Protein AF-A0A0G1MR95-F1 (afdb_monomer_lite)

Secondary structure (DSSP, 8-state):
-----PPPTT--HHHHHHHHHHHHHHHTHHHHHHHHSS--PPPPHHHHHHHHHHHHHHHHHHHHHHHTT--HHHHHHHHHHHHTTSS--

Structure (mmCIF, N/CA/C/O backbone):
data_AF-A0A0G1MR95-F1
#
_entry.id   AF-A0A0G1MR95-F1
#
loop_
_atom_site.group_PDB
_atom_site.id
_atom_site.type_symbol
_atom_site.label_atom_id
_atom_site.label_alt_id
_atom_site.label_comp_id
_atom_site.label_asym_id
_atom_site.label_entity_id
_atom_site.label_seq_id
_atom_site.pdbx_PDB_ins_code
_atom_site.Cartn_x
_atom_site.Cartn_y
_atom_site.Cartn_z
_atom_site.occupancy
_atom_site.B_iso_or_equiv
_atom_site.auth_seq_id
_atom_site.auth_comp_id
_atom_site.auth_asym_id
_atom_site.auth_atom_id
_atom_site.pdbx_PDB_model_num
ATOM 1 N N . MET A 1 1 ? -13.258 -14.367 7.463 1.00 59.09 1 MET A N 1
ATOM 2 C CA . MET A 1 1 ? -12.878 -14.212 8.883 1.00 59.09 1 MET A CA 1
ATOM 3 C C . MET A 1 1 ? -13.867 -13.255 9.525 1.00 59.09 1 MET A C 1
ATOM 5 O O . MET A 1 1 ? -13.937 -12.111 9.092 1.00 59.09 1 MET A O 1
ATOM 9 N N . ALA A 1 2 ? -14.692 -13.725 10.459 1.00 73.62 2 ALA A N 1
ATOM 10 C CA . ALA A 1 2 ? -15.659 -12.867 11.138 1.00 73.62 2 ALA A CA 1
ATOM 11 C C . ALA A 1 2 ? -14.953 -12.110 12.273 1.00 73.62 2 ALA A C 1
ATOM 13 O O . ALA A 1 2 ? -14.336 -12.723 13.142 1.00 73.62 2 ALA A O 1
ATOM 14 N N . VAL A 1 3 ? -14.995 -10.777 12.248 1.00 85.00 3 VAL A N 1
ATOM 15 C CA . VAL A 1 3 ? -14.447 -9.945 13.327 1.00 85.00 3 VAL A CA 1
ATOM 16 C C . VAL A 1 3 ? -15.562 -9.682 14.326 1.00 85.00 3 VAL A C 1
ATOM 18 O O . VAL A 1 3 ? -16.418 -8.837 14.093 1.00 85.00 3 VAL A O 1
ATOM 21 N N . THR A 1 4 ? -15.553 -10.402 15.442 1.00 87.75 4 THR A N 1
ATOM 22 C CA . THR A 1 4 ? -16.522 -10.214 16.526 1.00 87.75 4 THR A CA 1
ATOM 23 C C . THR A 1 4 ? -15.921 -9.358 17.635 1.00 87.75 4 THR A C 1
ATOM 25 O O . THR A 1 4 ? -14.840 -9.665 18.146 1.00 87.75 4 THR A O 1
ATOM 28 N N . VAL A 1 5 ? -16.619 -8.292 18.034 1.00 90.50 5 VAL A N 1
ATOM 29 C CA . VAL A 1 5 ? -16.224 -7.428 19.156 1.00 90.50 5 VAL A CA 1
ATOM 30 C C . VAL A 1 5 ? -17.433 -7.231 20.060 1.00 90.50 5 VAL A C 1
ATOM 32 O O . VAL A 1 5 ? -18.451 -6.710 19.618 1.00 90.50 5 VAL A O 1
ATOM 35 N N . LYS A 1 6 ? -17.320 -7.659 21.321 1.00 92.38 6 LYS A N 1
ATOM 36 C CA . LYS A 1 6 ? -18.341 -7.450 22.354 1.00 92.38 6 LYS A CA 1
ATOM 37 C C . LYS A 1 6 ? -17.944 -6.285 23.265 1.00 92.38 6 LYS A C 1
ATOM 39 O O . LYS A 1 6 ? -16.747 -6.019 23.455 1.00 92.38 6 LYS A O 1
ATOM 44 N N . ARG A 1 7 ? -18.947 -5.567 23.771 1.00 92.50 7 ARG A N 1
ATOM 45 C CA . ARG A 1 7 ? -18.767 -4.515 24.778 1.00 92.50 7 ARG A CA 1
ATOM 46 C C . ARG A 1 7 ? -18.418 -5.169 26.112 1.00 92.50 7 ARG A C 1
ATOM 48 O O . ARG A 1 7 ? -18.928 -6.247 26.402 1.00 92.50 7 ARG A O 1
ATOM 55 N N . LYS A 1 8 ? -17.503 -4.558 26.863 1.00 92.81 8 LYS A N 1
ATOM 56 C CA . LYS A 1 8 ? -17.171 -4.997 28.223 1.00 92.81 8 LYS A CA 1
ATOM 57 C C . LYS A 1 8 ? -18.094 -4.312 29.231 1.00 92.81 8 LYS A C 1
ATOM 59 O O . LYS A 1 8 ? -18.556 -3.199 28.973 1.00 92.81 8 LYS A O 1
ATOM 64 N N . ASP A 1 9 ? -18.309 -4.945 30.375 1.00 89.81 9 ASP A N 1
ATOM 65 C CA . ASP A 1 9 ? -19.104 -4.353 31.451 1.00 89.81 9 ASP A CA 1
ATOM 66 C C . ASP A 1 9 ? -18.427 -3.086 31.990 1.00 89.81 9 ASP A C 1
ATOM 68 O O . ASP A 1 9 ? -17.203 -3.023 32.112 1.00 89.81 9 ASP A O 1
ATOM 72 N N . GLY A 1 10 ? -19.220 -2.036 32.222 1.00 90.75 10 GLY A N 1
ATOM 73 C CA . GLY A 1 10 ? -18.730 -0.720 32.658 1.00 90.75 10 GLY A CA 1
ATOM 74 C C . GLY A 1 10 ? -17.965 0.084 31.596 1.00 90.75 10 GLY A C 1
ATOM 75 O O . GLY A 1 10 ? -17.484 1.179 31.877 1.00 90.75 10 GLY A O 1
ATOM 76 N N . GLU A 1 11 ? -17.844 -0.413 30.362 1.00 92.25 11 GLU A N 1
ATOM 77 C CA . GLU A 1 11 ? -17.117 0.298 29.315 1.00 92.25 11 GLU A CA 1
ATOM 78 C C . GLU A 1 11 ? -17.924 1.472 28.748 1.00 92.25 11 GLU A C 1
ATOM 80 O O . GLU A 1 11 ? -19.062 1.292 28.309 1.00 92.25 11 GLU A O 1
ATOM 85 N N . ASN A 1 12 ? -17.303 2.652 28.651 1.00 94.31 12 ASN A N 1
ATOM 86 C CA . ASN A 1 12 ? -17.868 3.786 27.922 1.00 94.31 12 ASN A CA 1
ATOM 87 C C . ASN A 1 12 ? -18.053 3.457 26.426 1.00 94.31 12 ASN A C 1
ATOM 89 O O . ASN A 1 12 ? -17.157 2.923 25.768 1.00 94.31 12 ASN A O 1
ATOM 93 N N . THR A 1 13 ? -19.196 3.838 25.857 1.00 93.69 13 THR A N 1
ATOM 94 C CA . THR A 1 13 ? -19.564 3.576 24.458 1.00 93.69 13 THR A CA 1
ATOM 95 C C . THR A 1 13 ? -18.499 4.066 23.471 1.00 93.69 13 THR A C 1
ATOM 97 O O . THR A 1 13 ? -18.163 3.356 22.523 1.00 93.69 13 THR A O 1
ATOM 100 N N . SER A 1 14 ? -17.899 5.235 23.714 1.00 94.69 14 SER A N 1
ATOM 101 C CA . SER A 1 14 ? -16.848 5.790 22.849 1.00 94.69 14 SER A CA 1
ATOM 102 C C . SER A 1 14 ? -15.586 4.919 22.821 1.00 94.69 14 SER A C 1
ATOM 104 O O . SER A 1 14 ? -15.022 4.664 21.755 1.00 94.69 14 SER A O 1
ATOM 106 N N . SER A 1 15 ? -15.171 4.392 23.977 1.00 93.75 15 SER A N 1
ATOM 107 C CA . SER A 1 15 ? -14.022 3.483 24.096 1.00 93.75 15 SER A CA 1
ATOM 108 C C . SER A 1 15 ? -14.277 2.155 23.376 1.00 93.75 15 SER A C 1
ATOM 110 O O . SER A 1 15 ? -13.393 1.639 22.679 1.00 93.75 15 SER A O 1
ATOM 112 N N . PHE A 1 16 ? -15.512 1.650 23.459 1.00 95.75 16 PHE A N 1
ATOM 113 C CA . PHE A 1 16 ? -15.935 0.454 22.737 1.00 95.75 16 PHE A CA 1
ATOM 114 C C . PHE A 1 16 ? -15.846 0.649 21.217 1.00 95.75 16 PHE A C 1
ATOM 116 O O . PHE A 1 16 ? -15.232 -0.172 20.526 1.00 95.75 16 PHE A O 1
ATOM 123 N N . LEU A 1 17 ? -16.396 1.756 20.699 1.00 95.12 17 LEU A N 1
ATOM 124 C CA . LEU A 1 17 ? -16.369 2.091 19.270 1.00 95.12 17 LEU A CA 1
ATOM 125 C C . LEU A 1 17 ? -14.940 2.222 18.737 1.00 95.12 17 LEU A C 1
ATOM 127 O O . LEU A 1 17 ? -14.630 1.696 17.663 1.00 95.12 17 LEU A O 1
ATOM 131 N N . TYR A 1 18 ? -14.045 2.855 19.498 1.00 95.00 18 TYR A N 1
ATOM 132 C CA . TYR A 1 18 ? -12.634 2.952 19.133 1.00 95.00 18 TYR A CA 1
ATOM 133 C C . TYR A 1 18 ? -11.985 1.568 18.996 1.00 95.00 18 TYR A C 1
ATOM 135 O O . TYR A 1 18 ? -11.375 1.261 17.965 1.00 95.00 18 TYR A O 1
ATOM 143 N N . ARG A 1 19 ? 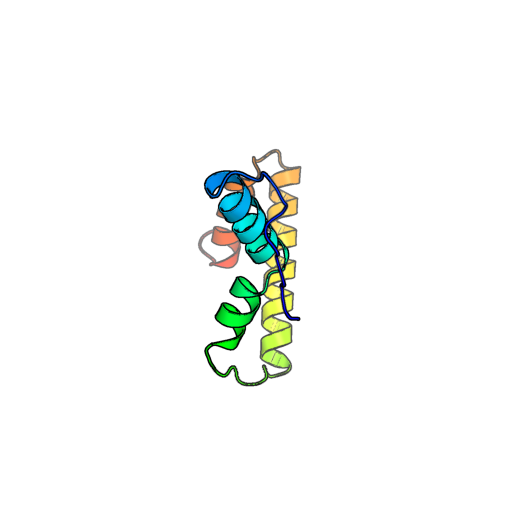-12.162 0.684 19.990 1.00 94.44 19 ARG A N 1
ATOM 144 C CA . ARG A 1 19 ? -11.605 -0.678 19.939 1.00 94.44 19 ARG A CA 1
ATOM 145 C C . ARG A 1 19 ? -12.180 -1.478 18.775 1.00 94.44 19 ARG A C 1
ATOM 147 O O . ARG A 1 19 ? -11.422 -2.160 18.081 1.00 94.44 19 ARG A O 1
ATOM 154 N N . ALA A 1 20 ? -13.493 -1.410 18.566 1.00 93.88 20 ALA A N 1
ATOM 155 C CA . ALA A 1 20 ? -14.158 -2.098 17.467 1.00 93.88 20 ALA A CA 1
ATOM 156 C C . ALA A 1 20 ? -13.578 -1.650 16.119 1.00 93.88 20 ALA A C 1
ATOM 158 O O . ALA A 1 20 ? -13.122 -2.483 15.334 1.00 93.88 20 ALA A O 1
ATOM 159 N N . THR A 1 21 ? -13.468 -0.338 15.910 1.00 94.25 21 THR A N 1
ATOM 160 C CA . THR A 1 21 ? -12.893 0.257 14.698 1.00 94.25 21 THR A CA 1
ATOM 161 C C . THR A 1 21 ? -11.448 -0.185 14.490 1.00 94.25 21 THR A C 1
ATOM 163 O O . THR A 1 21 ? -11.091 -0.658 13.409 1.00 94.25 21 THR A O 1
ATOM 166 N N . LYS A 1 22 ? -10.613 -0.125 15.535 1.00 94.38 22 LYS A N 1
ATOM 167 C CA . LYS A 1 22 ? -9.209 -0.540 15.446 1.00 94.38 22 LYS A CA 1
ATOM 168 C C . LYS A 1 22 ? -9.072 -2.022 15.106 1.00 94.38 22 LYS A C 1
ATOM 170 O O . LYS A 1 22 ? -8.207 -2.393 14.311 1.00 94.38 22 LYS A O 1
ATOM 175 N N . ARG A 1 23 ? -9.930 -2.877 15.668 1.00 93.69 23 ARG A N 1
ATOM 176 C CA . ARG A 1 23 ? -9.925 -4.319 15.393 1.00 93.69 23 ARG A CA 1
ATOM 177 C C . ARG A 1 23 ? -10.382 -4.628 13.968 1.00 93.69 23 ARG A C 1
ATOM 179 O O . ARG A 1 23 ? -9.748 -5.449 13.310 1.00 93.69 23 ARG A O 1
ATOM 186 N N . ILE A 1 24 ? -11.395 -3.923 13.460 1.00 92.44 24 ILE A N 1
ATOM 187 C CA . ILE A 1 24 ? -11.831 -4.014 12.058 1.00 92.44 24 ILE A CA 1
ATOM 188 C C . ILE A 1 24 ? -10.702 -3.577 11.116 1.00 92.44 24 ILE A C 1
ATOM 190 O O . ILE A 1 24 ? -10.383 -4.298 10.174 1.00 92.44 24 ILE A O 1
ATOM 194 N N . GLN A 1 25 ? -10.035 -2.456 11.390 1.00 92.19 25 GLN A N 1
ATOM 195 C CA . GLN A 1 25 ? -8.910 -1.984 10.576 1.00 92.19 25 GLN A CA 1
ATOM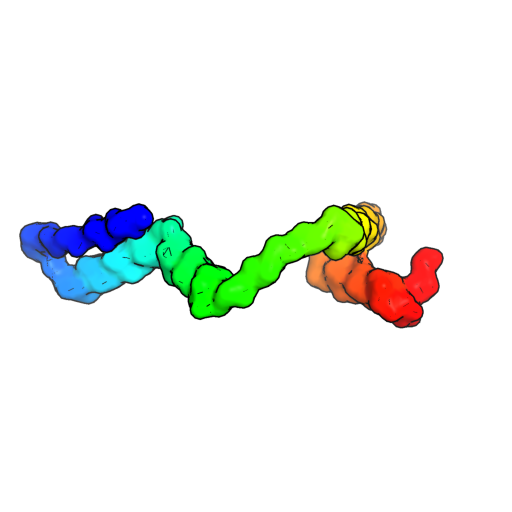 196 C C . GLN A 1 25 ? -7.746 -2.983 10.574 1.00 92.19 25 GLN A C 1
ATOM 198 O O . GLN A 1 25 ? -7.260 -3.357 9.508 1.00 92.19 25 GLN A O 1
ATOM 203 N N . LYS A 1 26 ? -7.342 -3.474 11.754 1.00 92.44 26 LYS A N 1
ATOM 204 C CA . LYS A 1 26 ? -6.237 -4.436 11.892 1.00 92.44 26 LYS A CA 1
ATOM 205 C C . LYS A 1 26 ? -6.547 -5.786 11.241 1.00 92.44 26 LYS A C 1
ATOM 207 O O . LYS A 1 26 ? -5.634 -6.446 10.764 1.00 92.44 26 LYS A O 1
ATOM 212 N N . SER A 1 27 ? -7.819 -6.184 11.190 1.00 93.25 27 SER A N 1
ATOM 213 C CA . SER A 1 27 ? -8.236 -7.428 10.532 1.00 93.25 27 SER A CA 1
ATOM 214 C C . SER A 1 27 ? -8.043 -7.427 9.013 1.00 93.25 27 SER A C 1
ATOM 216 O O . SER A 1 27 ? -8.058 -8.488 8.400 1.00 93.25 27 SER A O 1
ATOM 218 N N . GLY A 1 28 ? -7.925 -6.250 8.386 1.00 92.56 28 GLY A N 1
ATOM 219 C CA . GLY A 1 28 ? -7.797 -6.128 6.934 1.00 92.56 28 GLY A CA 1
ATOM 220 C C . GLY A 1 28 ? -9.062 -6.472 6.137 1.00 92.56 28 GLY A C 1
ATOM 221 O O . GLY A 1 28 ? -9.034 -6.364 4.911 1.00 92.56 28 GLY A O 1
ATOM 222 N N . VAL A 1 29 ? -10.184 -6.815 6.790 1.00 93.06 29 VAL A N 1
ATOM 223 C CA . VAL A 1 29 ? -11.448 -7.187 6.122 1.00 93.06 29 VAL A CA 1
ATOM 224 C C . VAL A 1 29 ? -11.903 -6.106 5.142 1.00 93.06 29 VAL A C 1
ATOM 226 O O . VAL A 1 29 ? -12.271 -6.416 4.015 1.00 93.06 29 VAL A O 1
ATOM 229 N N . LEU A 1 30 ? -11.788 -4.826 5.508 1.00 91.12 30 LEU A N 1
ATOM 230 C CA . LEU A 1 30 ? -12.148 -3.720 4.614 1.00 91.12 30 LEU A CA 1
ATOM 231 C C . LEU A 1 30 ? -11.285 -3.681 3.343 1.00 91.12 30 LEU A C 1
ATOM 233 O O . LEU A 1 30 ? -11.804 -3.434 2.255 1.00 91.12 30 LEU A O 1
ATOM 237 N N . LEU A 1 31 ? -9.978 -3.943 3.455 1.00 92.94 31 LEU A N 1
ATOM 238 C CA . LEU A 1 31 ? -9.069 -3.977 2.305 1.00 92.94 31 LEU A CA 1
ATOM 239 C C . LEU A 1 31 ? -9.368 -5.175 1.403 1.00 92.94 31 LEU A C 1
ATOM 241 O O . LEU A 1 31 ? -9.393 -5.028 0.181 1.00 92.94 31 LEU A O 1
ATOM 245 N N . GLN A 1 32 ? -9.645 -6.338 1.994 1.00 92.25 32 GLN A N 1
ATOM 246 C CA . GLN A 1 32 ? -10.033 -7.537 1.258 1.00 92.25 32 GLN A CA 1
ATOM 247 C C . GLN A 1 32 ? -11.352 -7.324 0.508 1.00 92.25 32 GLN A C 1
ATOM 249 O O . GLN A 1 32 ? -11.405 -7.553 -0.700 1.00 92.25 32 GLN A O 1
ATOM 254 N N . SER A 1 33 ? -12.384 -6.808 1.179 1.00 92.69 33 SER A N 1
ATOM 255 C CA . SER A 1 33 ? -13.677 -6.504 0.559 1.00 92.69 33 SER A CA 1
ATOM 256 C C . SER A 1 33 ? -13.543 -5.471 -0.558 1.00 92.69 33 SER A C 1
ATOM 258 O O . SER A 1 33 ? -14.126 -5.639 -1.625 1.00 92.69 33 SER A O 1
ATOM 260 N N . ARG A 1 34 ? -12.721 -4.426 -0.379 1.00 92.94 34 ARG A N 1
ATOM 261 C CA . ARG A 1 34 ? -12.434 -3.453 -1.449 1.00 92.94 34 ARG A CA 1
ATOM 262 C C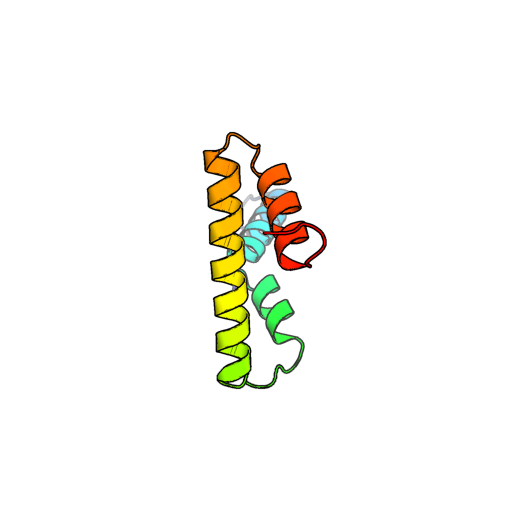 . ARG A 1 34 ? -11.701 -4.088 -2.630 1.00 92.94 34 ARG A C 1
ATOM 264 O O . ARG A 1 34 ? -12.028 -3.779 -3.771 1.00 92.94 34 ARG A O 1
ATOM 271 N N . ARG A 1 35 ? -10.730 -4.972 -2.379 1.00 91.25 35 ARG A N 1
ATOM 272 C CA . ARG A 1 35 ? -9.967 -5.673 -3.424 1.00 91.25 35 ARG A CA 1
ATOM 273 C C . ARG A 1 35 ? -10.844 -6.625 -4.240 1.00 91.25 35 ARG A C 1
ATOM 275 O O . ARG A 1 35 ? -10.629 -6.717 -5.448 1.00 91.25 35 ARG A O 1
ATOM 282 N N . ASN A 1 36 ? -11.787 -7.292 -3.578 1.00 92.56 36 ASN A N 1
ATOM 283 C CA . ASN A 1 36 ? -12.655 -8.325 -4.146 1.00 92.56 36 ASN A CA 1
ATOM 284 C C . ASN A 1 36 ? -14.016 -7.790 -4.621 1.00 92.56 36 ASN A C 1
ATOM 286 O O . ASN A 1 36 ? -14.814 -8.567 -5.129 1.00 92.56 36 ASN A O 1
ATOM 290 N N . ARG A 1 37 ? -14.283 -6.483 -4.474 1.00 93.69 37 ARG A N 1
ATOM 291 C CA . ARG A 1 37 ? -15.544 -5.843 -4.889 1.00 93.69 37 ARG A CA 1
ATOM 292 C C . ARG A 1 37 ? -15.891 -6.110 -6.356 1.00 93.69 37 ARG A C 1
ATOM 294 O O . ARG A 1 37 ? -17.062 -6.223 -6.689 1.00 93.69 37 ARG A O 1
ATOM 301 N N . PHE A 1 38 ? -14.876 -6.178 -7.213 1.00 95.19 38 PHE A N 1
ATOM 302 C CA . PHE A 1 38 ? -15.034 -6.402 -8.644 1.00 95.19 38 PHE A CA 1
ATOM 303 C C . PHE A 1 38 ? -14.299 -7.667 -9.067 1.00 95.19 38 PHE A C 1
ATOM 305 O O . PHE A 1 38 ? -13.197 -7.944 -8.579 1.00 95.19 38 PHE A O 1
ATOM 312 N N . TYR A 1 39 ? -14.891 -8.395 -10.014 1.00 93.44 39 TYR A N 1
ATOM 313 C CA . TYR A 1 39 ? -14.236 -9.529 -10.648 1.00 93.44 39 TYR A CA 1
ATOM 314 C C . TYR A 1 39 ? -12.940 -9.077 -11.331 1.00 93.44 39 TYR A C 1
ATOM 316 O O . TYR A 1 39 ? -12.904 -8.078 -12.050 1.00 93.44 39 TYR A O 1
ATOM 324 N N . LYS A 1 40 ? -11.858 -9.822 -11.097 1.00 89.62 40 LYS A N 1
ATOM 325 C CA . LYS A 1 40 ? -10.576 -9.633 -11.774 1.00 89.62 40 LYS A CA 1
ATOM 326 C C . LYS A 1 40 ? -10.242 -10.911 -12.517 1.00 89.62 40 LYS A C 1
ATOM 328 O O . LYS A 1 40 ? -10.088 -11.960 -11.899 1.00 89.62 40 LYS A O 1
ATOM 333 N N . THR A 1 41 ? -10.083 -10.802 -13.831 1.00 88.75 41 THR A N 1
ATOM 334 C CA . THR A 1 41 ? -9.615 -11.907 -14.669 1.00 88.75 41 THR A CA 1
ATOM 335 C C . THR A 1 41 ? -8.239 -12.378 -14.210 1.00 88.75 41 THR A C 1
ATOM 337 O O . THR A 1 41 ? -7.379 -11.557 -13.864 1.00 88.75 41 THR A O 1
ATOM 340 N N . VAL A 1 42 ? -7.994 -13.686 -14.269 1.00 89.25 42 VAL A N 1
ATOM 341 C CA . VAL A 1 42 ? -6.670 -14.253 -13.998 1.00 89.25 42 VAL A CA 1
ATOM 342 C C . VAL A 1 42 ? -5.650 -13.652 -14.972 1.00 89.25 42 VAL A C 1
ATOM 344 O O . VAL A 1 42 ? -5.817 -13.698 -16.187 1.00 89.25 42 VAL A O 1
ATOM 347 N N . LEU A 1 43 ? -4.575 -13.065 -14.435 1.00 90.94 43 LEU A N 1
ATOM 348 C CA . LEU A 1 43 ? -3.500 -12.489 -15.246 1.00 90.94 43 LEU A CA 1
ATOM 349 C C . LEU A 1 43 ? -2.784 -13.588 -16.038 1.00 90.94 43 LEU A C 1
ATOM 351 O O . LEU A 1 43 ? -2.408 -14.615 -15.461 1.00 90.94 43 LEU A O 1
ATOM 355 N N . THR A 1 44 ? -2.517 -13.334 -17.319 1.00 94.12 44 THR A N 1
ATOM 356 C CA . THR A 1 44 ? -1.685 -14.202 -18.166 1.00 94.12 44 THR A CA 1
ATOM 357 C C . THR A 1 44 ? -0.236 -14.240 -17.667 1.00 94.12 44 THR A C 1
ATOM 359 O O . THR A 1 44 ? 0.224 -13.309 -16.997 1.00 94.12 44 THR A O 1
ATOM 362 N N . LYS A 1 45 ? 0.510 -15.303 -18.006 1.00 94.00 45 LYS A N 1
ATOM 363 C CA . LYS A 1 45 ? 1.927 -15.472 -17.620 1.00 94.00 45 LYS A CA 1
ATOM 364 C C . LYS A 1 45 ? 2.766 -14.240 -17.984 1.00 94.00 45 LYS A C 1
ATOM 366 O O . LYS A 1 45 ? 3.480 -13.719 -17.130 1.00 94.00 45 LYS A O 1
ATOM 371 N N . ASN A 1 46 ? 2.587 -13.721 -19.199 1.00 94.44 46 ASN A N 1
ATOM 372 C CA . ASN A 1 46 ? 3.309 -12.545 -19.687 1.00 94.44 46 ASN A CA 1
ATOM 373 C C . ASN A 1 46 ? 3.001 -11.297 -18.855 1.00 94.44 46 ASN A C 1
ATOM 375 O O . ASN A 1 46 ? 3.929 -10.632 -18.415 1.00 94.44 46 ASN A O 1
ATOM 379 N N . LYS A 1 47 ? 1.725 -11.018 -18.545 1.00 93.44 47 LYS A N 1
ATOM 380 C CA . LYS A 1 47 ? 1.356 -9.852 -17.720 1.00 93.44 47 LYS A CA 1
ATOM 381 C C . LYS A 1 47 ? 1.938 -9.926 -16.304 1.00 93.44 47 LYS A C 1
ATOM 383 O O . LYS A 1 47 ? 2.323 -8.904 -15.736 1.00 93.44 47 LYS A O 1
ATOM 388 N N . ARG A 1 48 ? 2.016 -11.127 -15.717 1.00 93.00 48 ARG A N 1
ATOM 389 C CA . ARG A 1 48 ? 2.679 -11.326 -14.414 1.00 93.00 48 ARG A CA 1
ATOM 390 C C . ARG A 1 48 ? 4.175 -11.042 -14.517 1.00 93.00 48 ARG A C 1
ATOM 392 O O . ARG A 1 48 ? 4.709 -10.314 -13.685 1.00 93.00 48 ARG A O 1
ATOM 399 N N . TRP A 1 49 ? 4.821 -11.573 -15.554 1.00 94.88 49 TRP A N 1
ATOM 400 C CA . TRP A 1 49 ? 6.250 -11.397 -15.796 1.00 94.88 49 TRP A CA 1
ATOM 401 C C . TRP A 1 49 ? 6.623 -9.930 -16.036 1.00 94.88 49 TRP A C 1
ATOM 403 O O . TRP A 1 49 ? 7.513 -9.419 -15.363 1.00 94.88 49 TRP A O 1
ATOM 413 N N . THR A 1 50 ? 5.896 -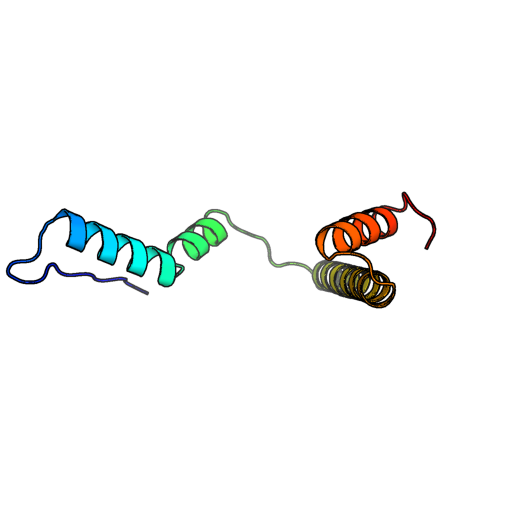9.210 -16.896 1.00 95.19 50 THR A N 1
ATOM 414 C CA . THR A 1 50 ? 6.148 -7.782 -17.164 1.00 95.19 50 THR A CA 1
ATOM 415 C C . THR A 1 50 ? 5.996 -6.933 -15.905 1.00 95.19 50 THR A C 1
ATOM 417 O O . THR A 1 50 ? 6.812 -6.052 -15.648 1.00 95.19 50 THR A O 1
ATOM 420 N N . THR A 1 51 ? 4.985 -7.227 -15.080 1.00 93.75 51 THR A N 1
ATOM 421 C CA . THR A 1 51 ? 4.763 -6.524 -13.808 1.00 93.75 51 THR A CA 1
ATOM 422 C C . THR A 1 51 ? 5.910 -6.776 -12.828 1.00 93.75 51 THR A C 1
ATOM 424 O O . THR A 1 51 ? 6.395 -5.843 -12.187 1.00 93.75 51 THR A O 1
ATOM 427 N N . ALA A 1 52 ? 6.375 -8.026 -12.727 1.00 95.00 52 ALA A N 1
ATOM 428 C CA . ALA A 1 52 ? 7.505 -8.392 -11.879 1.00 95.00 52 ALA A CA 1
ATOM 429 C C . ALA A 1 52 ? 8.806 -7.719 -12.345 1.00 95.00 52 ALA A C 1
ATOM 431 O O . ALA A 1 52 ? 9.510 -7.126 -11.531 1.00 95.00 52 ALA A O 1
ATOM 432 N N . MET A 1 53 ? 9.083 -7.736 -13.652 1.00 95.31 53 MET A N 1
ATOM 433 C CA . MET A 1 53 ? 10.257 -7.085 -14.242 1.00 95.31 53 MET A CA 1
ATOM 434 C C . MET A 1 53 ? 10.251 -5.575 -14.022 1.00 95.31 53 MET A C 1
ATOM 436 O O . MET A 1 53 ? 11.266 -5.011 -13.619 1.00 95.31 53 MET A O 1
ATOM 440 N N . HIS A 1 54 ? 9.099 -4.925 -14.195 1.00 92.88 54 HIS A N 1
ATOM 441 C CA . HIS A 1 54 ? 8.945 -3.504 -13.901 1.00 92.88 54 HIS A CA 1
ATOM 442 C C . HIS A 1 54 ? 9.241 -3.196 -12.426 1.00 92.88 54 HIS A C 1
ATOM 444 O O . HIS A 1 54 ? 9.998 -2.275 -12.128 1.00 92.88 54 HIS A O 1
ATOM 450 N N . ARG A 1 55 ? 8.697 -3.990 -11.492 1.00 94.50 55 ARG A N 1
ATOM 451 C CA . ARG A 1 55 ? 8.948 -3.821 -10.052 1.00 94.50 55 ARG A CA 1
ATOM 452 C C . ARG A 1 55 ? 10.432 -3.966 -9.712 1.00 94.50 55 ARG A C 1
ATOM 454 O O . ARG A 1 55 ? 10.974 -3.092 -9.044 1.00 94.50 55 ARG A O 1
ATOM 461 N N . MET A 1 56 ? 11.085 -5.020 -10.202 1.00 95.88 56 MET A N 1
ATOM 462 C CA . MET A 1 56 ? 12.516 -5.248 -9.968 1.00 95.88 56 MET A CA 1
ATOM 463 C C . MET A 1 56 ? 13.380 -4.142 -10.585 1.00 95.88 56 MET A C 1
ATOM 465 O O . MET A 1 56 ? 14.337 -3.678 -9.969 1.00 95.88 56 MET A O 1
ATOM 469 N N . GLY A 1 57 ? 13.023 -3.680 -11.787 1.00 94.25 57 GLY A N 1
ATOM 470 C CA . GLY A 1 57 ? 13.689 -2.561 -12.445 1.00 94.25 57 GLY A CA 1
ATOM 471 C C . GLY A 1 57 ? 13.596 -1.275 -11.625 1.00 94.25 57 GLY A C 1
ATOM 472 O O . GLY A 1 57 ? 14.615 -0.627 -11.396 1.00 94.25 57 GLY A O 1
ATOM 473 N N . MET A 1 58 ? 12.400 -0.939 -11.135 1.00 94.00 58 MET A N 1
ATOM 474 C CA . MET A 1 58 ? 12.182 0.225 -10.274 1.00 94.00 58 MET A CA 1
ATOM 475 C C . MET A 1 58 ? 12.969 0.138 -8.968 1.00 94.00 58 MET A C 1
ATOM 477 O O . MET A 1 58 ? 13.635 1.100 -8.596 1.00 94.00 58 MET A O 1
ATOM 481 N N . GLU A 1 59 ? 12.922 -1.006 -8.289 1.00 95.25 59 GLU A N 1
ATOM 482 C CA . GLU A 1 59 ? 13.637 -1.226 -7.031 1.00 95.25 59 GLU A CA 1
ATOM 483 C C . GLU A 1 59 ? 15.146 -1.042 -7.209 1.00 95.25 59 GLU A C 1
ATOM 485 O O . GLU A 1 59 ? 15.782 -0.330 -6.434 1.00 95.25 59 GLU A O 1
ATOM 490 N N . ARG A 1 60 ? 15.709 -1.567 -8.305 1.00 95.75 60 ARG A N 1
ATOM 491 C CA . ARG A 1 60 ? 17.120 -1.369 -8.650 1.00 95.75 60 ARG A CA 1
ATOM 492 C C . ARG A 1 60 ? 17.481 0.107 -8.838 1.00 95.75 60 ARG A C 1
ATOM 494 O O . ARG A 1 60 ? 18.557 0.517 -8.411 1.00 95.75 60 ARG A O 1
ATOM 501 N N . GLN A 1 61 ? 16.614 0.901 -9.471 1.00 94.31 61 GLN A N 1
ATOM 502 C CA . GLN A 1 61 ? 16.861 2.338 -9.651 1.00 94.31 61 GLN A CA 1
ATOM 503 C C . GLN A 1 61 ? 16.749 3.108 -8.334 1.00 94.31 61 GLN A C 1
ATOM 505 O O . GLN A 1 61 ? 17.613 3.928 -8.044 1.00 94.31 61 GLN A O 1
ATOM 510 N N . ILE A 1 62 ? 15.742 2.809 -7.508 1.00 95.50 62 ILE A N 1
ATOM 511 C CA . ILE A 1 62 ? 15.588 3.425 -6.182 1.00 95.50 62 ILE A CA 1
ATOM 512 C C . ILE A 1 62 ? 16.843 3.166 -5.344 1.00 95.50 62 ILE A C 1
ATOM 514 O O . ILE A 1 62 ? 17.429 4.102 -4.812 1.00 95.50 62 ILE A O 1
ATOM 518 N N . GLN A 1 63 ? 17.313 1.916 -5.301 1.00 96.25 63 GLN A N 1
ATOM 519 C CA . GLN A 1 63 ? 18.524 1.550 -4.566 1.00 96.25 63 GLN A CA 1
ATOM 520 C C . GLN A 1 63 ? 19.781 2.244 -5.108 1.00 96.25 63 GLN A C 1
ATOM 522 O O . GLN A 1 63 ? 20.663 2.599 -4.331 1.00 96.25 63 GLN A O 1
ATOM 527 N N . LYS A 1 64 ? 19.875 2.479 -6.425 1.00 95.12 64 LYS A N 1
ATOM 528 C CA . LYS A 1 64 ? 20.974 3.259 -7.019 1.00 95.12 64 LYS A CA 1
ATOM 529 C C . LYS A 1 64 ? 20.986 4.693 -6.477 1.00 95.12 64 LYS A C 1
ATOM 531 O O . LYS A 1 64 ? 22.040 5.153 -6.063 1.00 95.12 64 LYS A O 1
ATOM 536 N N . PHE A 1 65 ? 19.844 5.379 -6.449 1.00 94.50 65 PHE A N 1
ATOM 537 C CA . PHE A 1 65 ? 19.765 6.761 -5.957 1.00 94.50 65 PHE A CA 1
ATOM 538 C C . PHE A 1 65 ? 19.967 6.874 -4.447 1.00 94.50 65 PHE A C 1
ATOM 540 O O . PHE A 1 65 ? 20.704 7.750 -4.006 1.00 94.50 65 PHE A O 1
ATOM 547 N N . LEU A 1 66 ? 19.427 5.935 -3.670 1.00 96.19 66 LEU A N 1
ATOM 548 C CA . LEU A 1 66 ? 19.699 5.866 -2.234 1.00 96.19 66 LEU A CA 1
ATOM 549 C C . LEU A 1 66 ? 21.202 5.712 -1.957 1.00 96.19 66 LEU A C 1
ATOM 551 O O . LEU A 1 66 ? 21.747 6.410 -1.109 1.00 96.19 66 LEU A O 1
ATOM 555 N N . LYS A 1 67 ? 21.900 4.857 -2.720 1.00 96.19 67 LYS A N 1
ATOM 556 C CA . LYS A 1 67 ? 23.364 4.708 -2.628 1.00 96.19 67 LYS A CA 1
ATOM 557 C C . LYS A 1 67 ? 24.134 5.969 -3.023 1.00 96.19 67 LYS A C 1
ATOM 559 O O . LYS A 1 67 ? 25.249 6.155 -2.557 1.00 96.19 67 LYS A O 1
ATOM 564 N N . LEU A 1 68 ? 23.558 6.813 -3.877 1.00 94.69 68 LEU A N 1
ATOM 565 C CA . LEU A 1 68 ? 24.127 8.105 -4.269 1.00 94.69 68 LEU A CA 1
ATOM 566 C C . LEU A 1 68 ? 23.832 9.219 -3.248 1.00 94.69 68 LEU A C 1
ATOM 568 O O . LEU A 1 68 ? 24.253 10.349 -3.464 1.00 94.69 68 LEU A O 1
ATOM 572 N N . GLY A 1 69 ? 23.125 8.915 -2.153 1.00 93.94 69 GLY A N 1
ATOM 573 C CA . GLY A 1 69 ? 22.837 9.863 -1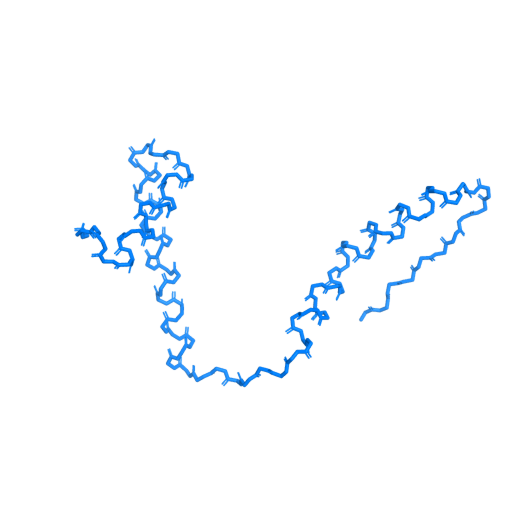.076 1.00 93.94 69 GLY A CA 1
ATOM 574 C C . GLY A 1 69 ? 21.545 10.662 -1.249 1.00 93.94 69 GLY A C 1
ATOM 575 O O . GLY A 1 69 ? 21.300 11.581 -0.473 1.00 93.94 69 GLY A O 1
ATOM 576 N N . TYR A 1 70 ? 20.700 10.326 -2.230 1.00 95.06 70 TYR A N 1
ATOM 577 C CA . TYR A 1 70 ? 19.406 10.991 -2.380 1.00 95.06 70 TYR A CA 1
ATOM 578 C C . TYR A 1 70 ? 18.432 10.562 -1.270 1.00 95.06 70 TYR A C 1
ATOM 580 O O . TYR A 1 70 ? 18.387 9.378 -0.915 1.00 95.06 70 TYR A O 1
ATOM 588 N N . PRO A 1 71 ? 17.571 11.474 -0.780 1.00 95.38 71 PRO A N 1
ATOM 589 C CA . PRO A 1 71 ? 16.428 11.119 0.054 1.00 95.38 71 PRO A CA 1
ATOM 590 C C . PRO A 1 71 ? 15.516 10.088 -0.628 1.00 95.38 71 PRO A C 1
ATOM 592 O O . PRO A 1 71 ? 15.469 9.975 -1.859 1.00 95.38 71 PRO A O 1
ATOM 595 N N . LEU A 1 72 ? 14.749 9.333 0.164 1.00 92.06 72 LEU A N 1
ATOM 596 C CA . LEU A 1 72 ? 13.885 8.265 -0.351 1.00 92.06 72 LEU A CA 1
ATOM 597 C C . LEU A 1 72 ? 12.826 8.784 -1.334 1.00 92.06 72 LEU A C 1
ATOM 599 O O . LEU A 1 72 ? 12.627 8.189 -2.396 1.00 92.06 72 LEU A O 1
ATOM 603 N N . ASP A 1 73 ? 12.180 9.899 -1.002 1.00 94.38 73 ASP A N 1
ATOM 604 C CA . ASP A 1 73 ? 11.110 10.476 -1.820 1.00 94.38 73 ASP A CA 1
ATOM 605 C C . ASP A 1 73 ? 11.631 10.922 -3.192 1.00 94.38 73 ASP A C 1
ATOM 607 O O . ASP A 1 73 ? 11.036 10.616 -4.233 1.00 94.38 73 ASP A O 1
ATOM 611 N N . GLU A 1 74 ? 12.804 11.558 -3.207 1.00 92.69 74 GLU A N 1
ATOM 612 C CA . GLU A 1 74 ? 13.487 11.976 -4.431 1.00 92.69 74 GLU A CA 1
ATOM 613 C C . GLU A 1 74 ? 13.970 10.778 -5.251 1.00 92.69 74 GLU A C 1
ATOM 615 O O . GLU A 1 74 ? 13.740 10.719 -6.462 1.00 92.69 74 GLU A O 1
ATOM 620 N N . SER A 1 75 ? 14.542 9.766 -4.596 1.00 92.69 75 SER A N 1
ATOM 621 C CA . SER A 1 75 ? 14.962 8.511 -5.229 1.00 92.69 75 SER A CA 1
ATOM 622 C C . SER A 1 75 ? 13.804 7.823 -5.955 1.00 92.69 75 SER A C 1
ATOM 624 O O . SER A 1 75 ? 13.957 7.344 -7.083 1.00 92.69 75 SER A O 1
ATOM 626 N N . ILE A 1 76 ? 12.612 7.808 -5.348 1.00 93.81 76 ILE A N 1
ATOM 627 C CA . ILE A 1 76 ? 11.397 7.260 -5.960 1.00 93.81 76 ILE A CA 1
ATOM 628 C C . ILE A 1 76 ? 10.965 8.102 -7.165 1.00 93.81 76 ILE A C 1
ATOM 630 O O . ILE A 1 76 ? 10.611 7.544 -8.211 1.00 93.81 76 ILE A O 1
ATOM 634 N N . ALA A 1 77 ? 10.984 9.430 -7.051 1.00 93.75 77 ALA A N 1
ATOM 635 C CA . ALA A 1 77 ? 10.616 10.327 -8.143 1.00 93.75 77 ALA A CA 1
ATOM 636 C C . ALA A 1 77 ? 11.555 10.171 -9.353 1.00 93.75 77 ALA A C 1
ATOM 638 O O . ALA A 1 77 ? 11.086 10.046 -10.489 1.00 93.75 77 ALA A O 1
ATOM 639 N N . LEU A 1 78 ? 12.866 10.106 -9.117 1.00 91.50 78 LEU A N 1
ATOM 640 C CA . LEU A 1 78 ? 13.888 9.920 -10.147 1.00 91.50 78 LEU A CA 1
ATOM 641 C C . LEU A 1 78 ? 13.782 8.542 -10.810 1.00 91.50 78 LEU A C 1
ATOM 643 O O . LEU A 1 78 ? 13.733 8.448 -12.039 1.00 91.50 78 LEU A O 1
ATOM 647 N N . ALA A 1 79 ? 13.625 7.474 -10.021 1.00 92.12 79 ALA A N 1
ATOM 648 C CA . ALA A 1 79 ? 13.410 6.125 -10.543 1.00 92.12 79 ALA A CA 1
ATOM 649 C C . ALA A 1 79 ? 12.159 6.038 -11.437 1.00 92.12 79 ALA A C 1
ATOM 651 O O . ALA A 1 79 ? 12.182 5.387 -12.486 1.00 92.12 79 ALA A O 1
ATOM 652 N N . ARG A 1 80 ? 11.071 6.733 -11.074 1.00 91.94 80 ARG A N 1
ATOM 653 C CA . ARG A 1 80 ? 9.859 6.829 -11.906 1.00 91.94 80 ARG A CA 1
ATOM 654 C C . ARG A 1 80 ? 10.118 7.562 -13.221 1.00 91.94 80 ARG A C 1
ATOM 656 O O . ARG A 1 80 ? 9.621 7.109 -14.247 1.00 91.94 80 ARG A O 1
ATOM 663 N N . LYS A 1 81 ? 10.883 8.659 -13.215 1.00 91.75 81 LYS A N 1
ATOM 664 C CA . LYS A 1 81 ? 11.235 9.403 -14.439 1.00 91.75 81 LYS A CA 1
ATOM 665 C C . LYS A 1 81 ? 12.060 8.549 -15.407 1.00 91.75 81 LYS A C 1
ATOM 667 O O . LYS A 1 81 ? 11.750 8.540 -16.595 1.00 91.75 81 LYS A O 1
ATOM 672 N N . ILE A 1 82 ? 13.024 7.774 -14.902 1.00 89.38 82 ILE A N 1
ATOM 673 C CA . ILE A 1 82 ? 13.797 6.812 -15.710 1.00 89.38 82 ILE A CA 1
ATOM 674 C C . ILE A 1 82 ? 12.884 5.726 -16.281 1.00 89.38 82 ILE A C 1
ATOM 676 O O . ILE A 1 82 ? 12.933 5.431 -17.470 1.00 89.38 82 ILE A O 1
ATOM 680 N N . THR A 1 83 ? 12.010 5.151 -15.452 1.00 86.69 83 THR A N 1
ATOM 681 C CA . THR A 1 83 ? 11.106 4.073 -15.889 1.00 86.69 83 THR A CA 1
ATOM 682 C C . THR A 1 83 ? 10.106 4.554 -16.949 1.00 86.69 83 THR A C 1
ATOM 684 O O . THR A 1 83 ? 9.737 3.793 -17.836 1.00 86.69 83 THR A O 1
ATOM 687 N N . LYS A 1 84 ? 9.705 5.831 -16.894 1.00 86.12 84 LYS A N 1
ATOM 688 C CA . LYS A 1 84 ? 8.868 6.498 -17.904 1.00 86.12 84 LYS A CA 1
ATOM 689 C C . LYS A 1 84 ? 9.639 6.959 -19.151 1.00 86.12 84 LYS A C 1
ATOM 691 O O . LYS A 1 84 ? 9.017 7.507 -20.051 1.00 86.12 84 LYS A O 1
ATOM 696 N N . GLY A 1 85 ? 10.962 6.790 -19.196 1.00 83.81 85 GLY A N 1
ATOM 697 C CA . GLY A 1 85 ? 11.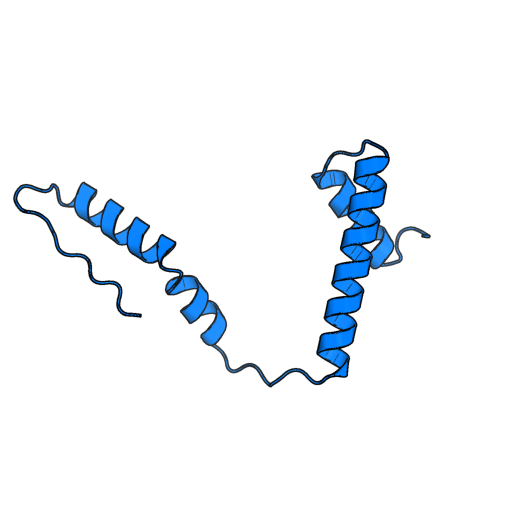801 7.225 -20.318 1.00 83.81 85 GLY A CA 1
ATOM 698 C C . GLY A 1 85 ? 12.004 8.741 -20.424 1.00 83.81 85 GLY A C 1
ATOM 699 O O . GLY A 1 85 ? 12.484 9.213 -21.445 1.00 83.81 85 GLY A O 1
ATOM 700 N N . ILE A 1 86 ? 11.657 9.509 -19.385 1.00 81.81 86 ILE A N 1
ATOM 701 C CA . ILE A 1 86 ? 11.832 10.974 -19.350 1.00 81.81 86 ILE A CA 1
ATOM 702 C C . ILE A 1 86 ? 13.310 11.334 -19.149 1.00 81.81 86 ILE A C 1
ATOM 704 O O . ILE A 1 86 ? 13.788 12.351 -19.639 1.00 81.81 86 ILE A O 1
ATOM 708 N N . ILE A 1 87 ? 14.032 10.491 -18.409 1.00 78.50 87 ILE A N 1
ATOM 709 C CA . ILE A 1 87 ? 15.465 10.628 -18.149 1.00 78.50 87 ILE A CA 1
ATOM 710 C C . ILE A 1 87 ? 16.165 9.421 -18.766 1.00 78.50 87 ILE A C 1
ATOM 712 O O . ILE A 1 87 ? 15.724 8.283 -18.580 1.00 78.50 87 ILE A O 1
ATOM 716 N N . LYS A 1 88 ? 17.257 9.671 -19.495 1.00 69.75 88 LYS A N 1
ATOM 717 C CA . LYS A 1 88 ? 18.096 8.612 -20.062 1.00 69.75 88 LYS A CA 1
ATOM 718 C C . LYS A 1 88 ? 18.793 7.848 -18.926 1.00 69.75 88 LYS A C 1
ATOM 720 O O . LYS A 1 88 ? 19.211 8.450 -17.941 1.00 69.75 88 LYS A O 1
ATOM 725 N N . LYS A 1 89 ? 18.824 6.522 -19.047 1.00 60.28 89 LYS A N 1
ATOM 726 C CA . LYS A 1 89 ? 19.269 5.587 -18.002 1.00 60.28 89 LYS A CA 1
ATOM 727 C C . LYS A 1 89 ? 20.753 5.719 -17.657 1.00 60.28 89 LYS A C 1
ATOM 729 O O . LYS A 1 89 ? 21.532 5.920 -18.611 1.00 60.28 89 LYS A O 1
#

Foldseek 3Di:
DDQDADDDPPDDPVVSVVVSVVSVVVVCVVVVCVVVVDDDDDDDPVRVVVVVVLVVQLVVQLVVVVVVVDDNVVSNVVSVCVSVVVDPD

Sequence (89 aa):
MAVTVKRKDGENTSSFLYRATKRIQKSGVLLQSRRNRFYKTVLTKNKRWTTAMHRMGMERQIQKFLKLGYPLDESIALARKITKGIIKK

Radius of gyration: 21.65 Å; chains: 1; bounding box: 44×27×53 Å

pLDDT: mean 91.44, std 6.5, range [59.09, 96.25]